Protein AF-A0AAU3VDJ4-F1 (afdb_monomer_lite)

Structure (mmCIF, N/CA/C/O backbone):
data_AF-A0AAU3VDJ4-F1
#
_entry.id   AF-A0AAU3VDJ4-F1
#
loop_
_atom_site.group_PDB
_atom_site.id
_atom_site.type_symbol
_atom_site.label_atom_id
_atom_site.label_alt_id
_atom_site.label_comp_id
_atom_site.label_asym_id
_atom_site.label_entity_id
_atom_site.label_seq_id
_atom_site.pdbx_PDB_ins_code
_atom_site.Cartn_x
_atom_site.Cartn_y
_atom_site.Cartn_z
_atom_site.occupancy
_atom_site.B_iso_or_equiv
_atom_site.auth_seq_id
_atom_site.auth_comp_id
_atom_site.auth_asym_id
_atom_site.auth_atom_id
_atom_site.pdbx_PDB_model_num
ATOM 1 N N . MET A 1 1 ? 25.095 30.442 -11.108 1.00 39.38 1 MET A N 1
ATOM 2 C CA . MET A 1 1 ? 24.445 29.362 -10.337 1.00 39.38 1 MET A CA 1
ATOM 3 C C . MET A 1 1 ? 24.368 28.162 -11.258 1.00 39.38 1 MET A C 1
ATOM 5 O O . MET A 1 1 ? 23.502 28.135 -12.118 1.00 39.38 1 MET A O 1
ATOM 9 N N . ALA A 1 2 ? 25.360 27.276 -11.182 1.00 32.19 2 ALA A N 1
ATOM 10 C CA . ALA A 1 2 ? 25.423 26.074 -12.005 1.00 32.19 2 ALA A CA 1
ATOM 11 C C . ALA A 1 2 ? 24.709 24.945 -11.253 1.00 32.19 2 ALA A C 1
ATOM 13 O O . ALA A 1 2 ? 25.010 24.707 -10.083 1.00 32.19 2 ALA A O 1
ATOM 14 N N . ALA A 1 3 ? 23.726 24.326 -11.903 1.00 37.09 3 ALA A N 1
ATOM 15 C CA . ALA A 1 3 ? 23.108 23.103 -11.423 1.00 37.09 3 ALA A CA 1
ATOM 16 C C . ALA A 1 3 ? 24.143 21.983 -11.562 1.00 37.09 3 ALA A C 1
ATOM 18 O O . ALA A 1 3 ? 24.694 21.792 -12.642 1.00 37.09 3 ALA A O 1
ATOM 19 N N . ALA A 1 4 ? 24.449 21.311 -10.455 1.00 41.06 4 ALA A N 1
ATOM 20 C CA . ALA A 1 4 ? 25.308 20.143 -10.461 1.00 41.06 4 ALA A CA 1
ATOM 21 C C . ALA A 1 4 ? 24.608 19.019 -11.235 1.00 41.06 4 ALA A C 1
ATOM 23 O O . ALA A 1 4 ? 23.540 18.550 -10.835 1.00 41.06 4 ALA A O 1
ATOM 24 N N . GLU A 1 5 ? 25.218 18.634 -12.350 1.00 39.59 5 GLU A N 1
ATOM 25 C CA . GLU A 1 5 ? 25.007 17.365 -13.033 1.00 39.59 5 GLU A CA 1
ATOM 26 C C . GLU A 1 5 ? 25.469 16.256 -12.078 1.00 39.59 5 GLU A C 1
ATOM 28 O O . GLU A 1 5 ? 26.664 16.082 -11.857 1.00 39.59 5 GLU A O 1
ATOM 33 N N . ASN A 1 6 ? 24.520 15.561 -11.446 1.00 40.34 6 ASN A N 1
ATOM 34 C CA . ASN A 1 6 ? 24.797 14.300 -10.763 1.00 40.34 6 ASN A CA 1
ATOM 35 C C . ASN A 1 6 ? 24.352 13.164 -11.687 1.00 40.34 6 ASN A C 1
ATOM 37 O O . ASN A 1 6 ? 23.161 12.936 -11.909 1.00 40.34 6 ASN A O 1
ATOM 41 N N . ASP A 1 7 ? 25.366 12.515 -12.238 1.00 45.41 7 ASP A N 1
ATOM 42 C CA . ASP A 1 7 ? 25.379 11.342 -13.103 1.00 45.41 7 ASP A CA 1
ATOM 43 C C . ASP A 1 7 ? 25.040 10.070 -12.297 1.00 45.41 7 ASP A C 1
ATOM 45 O O . ASP A 1 7 ? 25.895 9.232 -12.057 1.00 45.41 7 ASP A O 1
ATOM 49 N N . ASP A 1 8 ? 23.805 9.955 -11.795 1.00 38.25 8 ASP A N 1
ATOM 50 C CA . ASP A 1 8 ? 23.413 8.820 -10.930 1.00 38.25 8 ASP A CA 1
ATOM 51 C C . ASP A 1 8 ? 22.071 8.172 -11.295 1.00 38.25 8 ASP A C 1
ATOM 53 O O . ASP A 1 8 ? 21.536 7.387 -10.516 1.00 38.25 8 ASP A O 1
ATOM 57 N N . GLY A 1 9 ? 21.480 8.489 -12.457 1.00 40.25 9 GLY A N 1
ATOM 58 C CA . GLY A 1 9 ? 20.275 7.800 -12.963 1.00 40.25 9 GLY A CA 1
ATOM 59 C C . GLY A 1 9 ? 19.083 7.749 -11.990 1.00 40.25 9 GLY A C 1
ATOM 60 O O . GLY A 1 9 ? 18.146 6.978 -12.185 1.00 40.25 9 GLY A O 1
ATOM 61 N N . CYS A 1 10 ? 19.114 8.552 -10.926 1.00 40.88 10 CYS A N 1
ATOM 62 C CA . CYS A 1 10 ? 18.194 8.479 -9.808 1.00 40.88 10 CYS A CA 1
ATOM 63 C C . CYS A 1 10 ? 17.318 9.725 -9.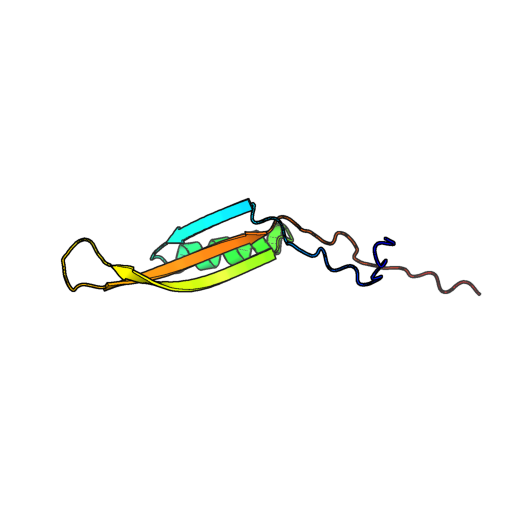868 1.00 40.88 10 CYS A C 1
ATOM 65 O O . CYS A 1 10 ? 17.681 10.800 -9.382 1.00 40.88 10 CYS A O 1
ATOM 67 N N . THR A 1 11 ? 16.176 9.599 -10.543 1.00 42.22 11 THR A N 1
ATOM 68 C CA . THR A 1 11 ? 15.184 10.668 -10.643 1.00 42.22 11 THR A CA 1
ATOM 69 C C . THR A 1 11 ? 14.826 11.148 -9.236 1.00 42.22 11 THR A C 1
ATOM 71 O O . THR A 1 11 ? 14.294 10.401 -8.419 1.00 42.22 11 THR A O 1
ATOM 74 N N . THR A 1 12 ? 15.127 12.415 -8.941 1.00 50.38 12 THR A N 1
ATOM 75 C CA . THR A 1 12 ? 15.127 13.001 -7.585 1.00 50.38 12 THR A CA 1
ATOM 76 C C . THR A 1 12 ? 13.734 13.115 -6.949 1.00 50.38 12 THR A C 1
ATOM 78 O O . THR A 1 12 ? 13.595 13.612 -5.834 1.00 50.38 12 THR A O 1
ATOM 81 N N . ASN A 1 13 ? 12.678 12.678 -7.636 1.00 47.69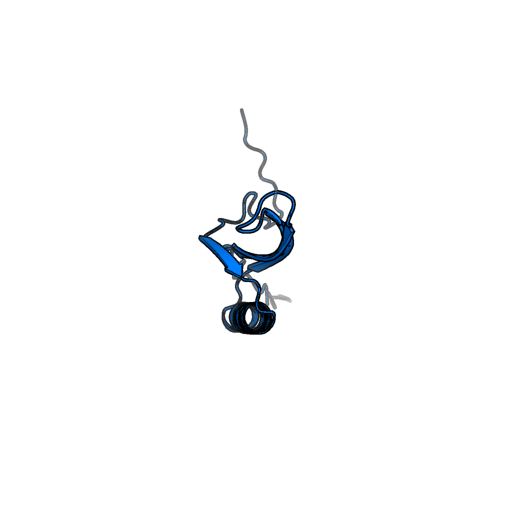 13 ASN A N 1
ATOM 82 C CA . ASN A 1 13 ? 11.335 12.619 -7.079 1.00 47.69 13 ASN A CA 1
ATOM 83 C C . ASN A 1 13 ? 10.476 11.654 -7.909 1.00 47.69 13 ASN A C 1
ATOM 85 O O . ASN A 1 13 ? 9.900 12.100 -8.906 1.00 47.69 13 ASN A O 1
ATOM 89 N N . PRO A 1 14 ? 10.394 10.357 -7.551 1.00 58.22 14 PRO A N 1
ATOM 90 C CA . PRO A 1 14 ? 9.571 9.426 -8.300 1.00 58.22 14 PRO A CA 1
ATOM 91 C C . PRO A 1 14 ? 8.135 9.948 -8.317 1.00 58.22 14 PRO A C 1
ATOM 93 O O . PRO A 1 14 ? 7.531 10.155 -7.257 1.00 58.22 14 PRO A O 1
ATOM 96 N N . ARG A 1 15 ? 7.590 10.230 -9.507 1.00 65.44 15 ARG A N 1
ATOM 97 C CA . ARG A 1 15 ? 6.231 10.782 -9.606 1.00 65.44 15 ARG A CA 1
ATOM 98 C C . ARG A 1 15 ? 5.248 9.782 -9.006 1.00 65.44 15 ARG A C 1
ATOM 100 O O . ARG A 1 15 ? 5.016 8.706 -9.551 1.00 65.44 15 ARG A O 1
ATOM 107 N N . ARG A 1 16 ? 4.676 10.144 -7.854 1.00 67.44 16 ARG A N 1
ATOM 108 C CA . ARG A 1 16 ? 3.581 9.401 -7.236 1.00 67.44 16 ARG A CA 1
ATOM 109 C C . ARG A 1 16 ? 2.350 9.549 -8.114 1.00 67.44 16 ARG A C 1
ATOM 111 O O . ARG A 1 16 ? 1.727 10.609 -8.131 1.00 67.44 16 ARG A O 1
ATOM 118 N N . THR A 1 17 ? 1.976 8.470 -8.776 1.00 71.50 17 THR A N 1
ATOM 119 C CA . THR A 1 17 ? 0.865 8.487 -9.729 1.00 71.50 17 THR A CA 1
ATOM 120 C C . THR A 1 17 ? -0.428 8.044 -9.083 1.00 71.50 17 THR A C 1
ATOM 122 O O . THR A 1 17 ? -1.496 8.578 -9.382 1.00 71.50 17 THR A O 1
ATOM 125 N N . LYS A 1 18 ? -0.353 7.085 -8.155 1.00 81.00 18 LYS A N 1
ATOM 126 C CA . LYS A 1 18 ? -1.554 6.531 -7.537 1.00 81.00 18 LYS A CA 1
ATOM 127 C C . LYS A 1 18 ? -1.350 6.202 -6.069 1.00 81.00 18 LYS A C 1
ATOM 129 O O . LYS A 1 18 ? -0.292 5.732 -5.654 1.00 81.00 18 LYS A O 1
ATOM 134 N N . LEU A 1 19 ? -2.399 6.454 -5.292 1.00 85.62 19 LEU A N 1
ATOM 135 C CA . LEU A 1 19 ? -2.549 5.986 -3.924 1.00 85.62 19 LEU A CA 1
ATOM 136 C C . LEU A 1 19 ? -3.764 5.068 -3.847 1.00 85.62 19 LEU A C 1
ATOM 138 O O . LEU A 1 19 ? -4.848 5.451 -4.280 1.00 85.62 19 LEU A O 1
ATOM 142 N N . MET A 1 20 ? -3.582 3.898 -3.249 1.00 89.94 20 MET A N 1
ATOM 143 C CA . MET A 1 20 ? -4.661 2.998 -2.866 1.00 89.94 20 MET A CA 1
ATOM 144 C C . MET A 1 20 ? -4.560 2.699 -1.372 1.00 89.94 20 MET A C 1
ATOM 146 O O . MET A 1 20 ? -3.465 2.527 -0.839 1.00 89.94 20 MET A O 1
ATOM 150 N N . LEU A 1 21 ? -5.709 2.670 -0.704 1.00 92.31 21 LEU A N 1
ATOM 151 C CA . LEU A 1 21 ? -5.827 2.291 0.696 1.00 92.31 21 LEU A CA 1
ATOM 152 C C . LEU A 1 21 ? -6.816 1.128 0.778 1.00 92.31 21 LEU A C 1
ATOM 154 O O . LEU A 1 21 ? -7.942 1.261 0.302 1.00 92.31 21 LEU A O 1
ATOM 158 N N . THR A 1 22 ? -6.396 0.007 1.349 1.00 93.38 22 THR A N 1
ATOM 159 C CA . THR A 1 22 ? -7.219 -1.208 1.462 1.00 93.38 22 THR A CA 1
ATOM 160 C C . THR A 1 22 ? -6.993 -1.885 2.809 1.00 93.38 22 THR A C 1
ATOM 162 O O . THR A 1 22 ? -5.939 -1.707 3.411 1.00 93.38 22 THR A O 1
ATOM 165 N N . GLN A 1 23 ? -7.979 -2.624 3.310 1.00 92.81 23 GLN A N 1
ATOM 166 C CA . GLN A 1 23 ? -7.800 -3.509 4.470 1.00 92.81 23 GLN A CA 1
ATOM 167 C C . GLN A 1 23 ? -7.507 -4.952 4.037 1.00 92.81 23 GLN A C 1
ATOM 169 O O . GLN A 1 23 ? -7.050 -5.754 4.845 1.00 92.81 23 GLN A O 1
ATOM 174 N N . GLU A 1 24 ? -7.716 -5.270 2.759 1.00 95.06 24 GLU A N 1
ATOM 175 C CA . GLU A 1 24 ? -7.630 -6.628 2.238 1.00 95.06 24 GLU A CA 1
ATOM 176 C C . GLU A 1 24 ? -6.205 -6.947 1.774 1.00 95.06 24 GLU A C 1
ATOM 178 O O . GLU A 1 24 ? -5.609 -6.228 0.969 1.00 95.06 24 GLU A O 1
ATOM 183 N N . MET A 1 25 ? -5.647 -8.056 2.263 1.00 91.69 25 MET A N 1
ATOM 184 C CA . MET A 1 25 ? -4.304 -8.509 1.874 1.00 91.69 25 MET A CA 1
ATOM 185 C C . MET A 1 25 ? -4.254 -9.007 0.419 1.00 91.69 25 MET A C 1
ATOM 187 O O . MET A 1 25 ? -3.209 -8.934 -0.238 1.00 91.69 25 MET A O 1
ATOM 191 N N . ASP A 1 26 ? -5.384 -9.481 -0.105 1.00 95.56 26 ASP A N 1
ATOM 192 C CA . ASP A 1 26 ? -5.500 -9.936 -1.492 1.00 95.56 26 ASP A CA 1
ATOM 193 C C . ASP A 1 26 ? -5.276 -8.777 -2.473 1.00 95.56 26 ASP A C 1
ATOM 195 O O . ASP A 1 26 ? -4.509 -8.918 -3.426 1.00 95.56 26 ASP A O 1
ATOM 199 N N . ASP A 1 27 ? -5.819 -7.592 -2.178 1.00 92.88 27 ASP A N 1
ATOM 200 C CA . ASP A 1 27 ? -5.601 -6.380 -2.977 1.00 92.88 27 ASP A CA 1
ATOM 201 C C . ASP A 1 27 ? -4.119 -5.981 -3.024 1.00 92.88 27 ASP A C 1
ATOM 203 O O . ASP A 1 27 ? -3.595 -5.594 -4.071 1.00 92.88 27 ASP A O 1
ATOM 207 N N . VAL A 1 28 ? -3.420 -6.088 -1.888 1.00 93.25 28 VAL A N 1
ATOM 208 C CA . VAL A 1 28 ? -1.976 -5.818 -1.806 1.00 93.25 28 VAL A CA 1
ATOM 209 C C . VAL A 1 28 ? -1.205 -6.810 -2.671 1.00 93.25 28 VAL A C 1
ATOM 211 O O . VAL A 1 28 ? -0.300 -6.428 -3.415 1.00 93.25 28 VAL A O 1
ATOM 214 N N . THR A 1 29 ? -1.577 -8.086 -2.598 1.00 94.62 29 THR A N 1
ATOM 215 C CA . THR A 1 29 ? -0.948 -9.163 -3.364 1.00 94.62 29 THR A CA 1
ATOM 216 C C . THR A 1 29 ? -1.128 -8.957 -4.866 1.00 94.62 29 THR A C 1
ATOM 218 O O . THR A 1 29 ? -0.159 -9.069 -5.622 1.00 94.62 29 THR A O 1
ATOM 221 N N . GLU A 1 30 ? -2.331 -8.597 -5.308 1.00 93.69 30 GLU A N 1
ATOM 222 C CA . GLU A 1 30 ? -2.613 -8.284 -6.711 1.00 93.69 30 GLU A CA 1
ATOM 223 C C . GLU A 1 30 ? -1.878 -7.022 -7.177 1.00 93.69 30 GLU A C 1
ATOM 225 O O . GLU A 1 30 ? -1.287 -7.020 -8.260 1.00 93.69 30 GLU A O 1
ATOM 230 N N . ALA A 1 31 ? -1.799 -5.981 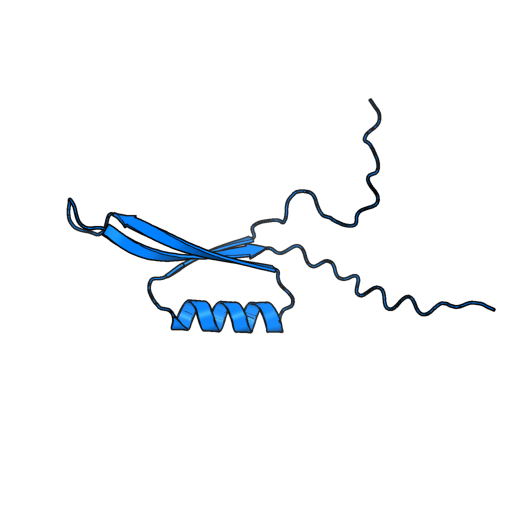-6.343 1.00 90.75 31 ALA A N 1
ATOM 231 C CA . ALA A 1 31 ? -1.013 -4.790 -6.654 1.00 90.75 31 ALA A CA 1
ATOM 232 C C . ALA A 1 31 ? 0.482 -5.111 -6.827 1.00 90.75 31 ALA A C 1
ATOM 234 O O . ALA A 1 31 ? 1.109 -4.619 -7.766 1.00 90.75 31 ALA A O 1
ATOM 235 N N . MET A 1 32 ? 1.051 -5.976 -5.978 1.00 90.81 32 MET A N 1
ATOM 236 C CA . MET A 1 32 ? 2.440 -6.434 -6.108 1.00 90.81 32 MET A CA 1
ATOM 237 C C . MET A 1 32 ? 2.674 -7.243 -7.389 1.00 90.81 32 MET A C 1
ATOM 239 O O . MET A 1 32 ? 3.677 -7.035 -8.078 1.00 90.81 32 MET A O 1
ATOM 243 N N . LYS A 1 33 ? 1.749 -8.145 -7.745 1.00 92.50 33 LYS A N 1
ATOM 244 C CA . LYS A 1 33 ? 1.818 -8.900 -9.007 1.00 92.50 33 LYS A CA 1
ATOM 245 C C . LYS A 1 33 ? 1.756 -7.969 -10.215 1.00 92.50 33 LYS A C 1
ATOM 247 O O . LYS A 1 33 ? 2.591 -8.088 -11.111 1.00 92.50 33 LYS A O 1
ATOM 252 N N . GLY A 1 34 ? 0.813 -7.027 -10.216 1.00 89.19 34 GLY A N 1
ATOM 253 C CA . GLY A 1 34 ? 0.676 -6.019 -11.263 1.00 89.19 34 GLY A CA 1
ATOM 254 C C . GLY A 1 34 ? 1.937 -5.170 -11.396 1.00 89.19 34 GLY A C 1
ATOM 255 O O . GLY A 1 34 ? 2.453 -5.011 -12.498 1.00 89.19 34 GLY A O 1
ATOM 256 N N . ALA A 1 35 ? 2.500 -4.711 -10.276 1.00 87.62 35 ALA A N 1
ATOM 257 C CA . ALA A 1 35 ? 3.729 -3.925 -10.276 1.00 87.62 35 ALA A CA 1
ATOM 258 C C . ALA A 1 35 ? 4.894 -4.657 -10.950 1.00 87.62 35 ALA A C 1
ATOM 260 O O . ALA A 1 35 ? 5.561 -4.106 -11.826 1.00 87.62 35 ALA A O 1
ATOM 261 N N . ARG A 1 36 ? 5.072 -5.939 -10.612 1.00 84.38 36 ARG A N 1
ATOM 262 C CA . ARG A 1 36 ? 6.068 -6.805 -11.249 1.00 84.38 36 ARG A CA 1
ATOM 263 C C . ARG A 1 36 ? 5.801 -7.003 -12.742 1.00 84.38 36 ARG A C 1
ATOM 265 O O . ARG A 1 36 ? 6.749 -7.033 -13.519 1.00 84.38 36 ARG A O 1
ATOM 272 N N . MET A 1 37 ? 4.540 -7.168 -13.137 1.00 87.06 37 MET A N 1
ATOM 273 C CA . MET A 1 37 ? 4.156 -7.412 -14.530 1.00 87.06 37 MET A CA 1
ATOM 274 C C . MET A 1 37 ? 4.384 -6.186 -15.422 1.00 87.06 37 MET A C 1
ATOM 276 O O . MET A 1 37 ? 4.835 -6.337 -16.553 1.00 87.06 37 MET A O 1
ATOM 280 N N . PHE A 1 38 ? 4.094 -4.987 -14.915 1.00 84.19 38 PHE A N 1
ATOM 281 C CA . PHE A 1 38 ? 4.193 -3.736 -15.673 1.00 84.19 38 PHE A CA 1
ATOM 282 C C . PHE A 1 38 ? 5.515 -2.986 -15.466 1.00 84.19 38 PHE A C 1
ATOM 284 O O . PHE A 1 38 ? 5.718 -1.945 -16.081 1.00 84.19 38 PHE A O 1
ATOM 291 N N . GLY A 1 39 ? 6.415 -3.505 -14.624 1.00 82.38 39 GLY A N 1
ATOM 292 C CA . GLY A 1 39 ? 7.715 -2.885 -14.363 1.00 82.38 39 GLY A CA 1
ATOM 293 C C . GLY A 1 39 ? 7.614 -1.538 -13.646 1.00 82.38 39 GLY A C 1
ATOM 294 O O . GLY A 1 39 ? 8.455 -0.673 -13.866 1.00 82.38 39 GLY A O 1
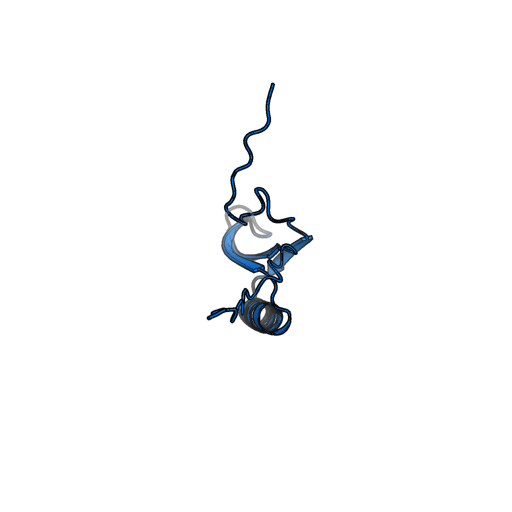ATOM 295 N N . VAL A 1 40 ? 6.588 -1.350 -12.809 1.00 83.12 40 VAL A N 1
ATOM 296 C CA . VAL A 1 40 ? 6.378 -0.105 -12.053 1.00 83.12 40 VAL A CA 1
ATOM 297 C C . VAL A 1 40 ? 6.874 -0.238 -10.618 1.00 83.12 40 VAL A C 1
ATOM 299 O O . VAL A 1 40 ? 6.788 -1.304 -10.002 1.00 83.12 40 VAL A O 1
ATOM 302 N N . GLY A 1 41 ? 7.373 0.865 -10.062 1.00 84.25 41 GLY A N 1
ATOM 303 C CA . GLY A 1 41 ? 7.761 0.930 -8.658 1.00 84.25 41 GLY A CA 1
ATOM 304 C C . GLY A 1 41 ? 6.533 1.005 -7.755 1.00 84.25 41 GLY A C 1
ATOM 305 O O . GLY A 1 41 ? 5.597 1.758 -8.028 1.00 84.25 41 GLY A O 1
ATOM 306 N N . ILE A 1 42 ? 6.542 0.268 -6.644 1.00 89.81 42 ILE A N 1
ATOM 307 C CA . ILE A 1 42 ? 5.515 0.392 -5.604 1.00 89.81 42 ILE A CA 1
ATOM 308 C C . ILE A 1 42 ? 6.129 0.492 -4.211 1.00 89.81 42 ILE A C 1
ATOM 310 O O . ILE A 1 42 ? 7.153 -0.119 -3.918 1.00 89.81 42 ILE A O 1
ATOM 314 N N . GLN A 1 43 ? 5.461 1.231 -3.331 1.00 90.19 43 GLN A N 1
ATOM 315 C CA . GLN A 1 43 ? 5.704 1.215 -1.895 1.00 90.19 43 GLN A CA 1
ATOM 316 C C . GLN A 1 43 ? 4.434 0.754 -1.192 1.00 90.19 43 GLN A C 1
ATOM 318 O O . GLN A 1 43 ? 3.372 1.349 -1.362 1.00 90.19 43 GLN A O 1
ATOM 323 N N . VAL A 1 44 ? 4.567 -0.279 -0.369 1.00 92.56 44 VAL A N 1
ATOM 324 C CA . VAL A 1 44 ? 3.492 -0.800 0.476 1.00 92.56 44 VAL A CA 1
ATOM 325 C C . VAL A 1 44 ? 3.863 -0.532 1.926 1.00 92.56 44 VAL A C 1
ATOM 327 O O . VAL A 1 44 ? 4.989 -0.806 2.341 1.00 92.56 44 VAL A O 1
ATOM 330 N N . ARG A 1 45 ? 2.931 0.009 2.707 1.00 94.56 45 ARG A N 1
ATOM 331 C CA . ARG A 1 45 ? 3.108 0.200 4.150 1.00 94.56 45 ARG A CA 1
ATOM 332 C C . ARG A 1 45 ? 1.829 -0.147 4.901 1.00 94.56 45 ARG A C 1
ATOM 334 O O . ARG A 1 45 ? 0.734 0.116 4.411 1.00 94.56 45 ARG A O 1
ATOM 341 N N . ASN A 1 46 ? 1.976 -0.704 6.096 1.00 94.50 46 ASN A N 1
ATOM 342 C CA . ASN A 1 46 ? 0.865 -0.849 7.027 1.00 94.50 46 ASN A CA 1
ATOM 343 C C . ASN A 1 46 ? 0.709 0.459 7.815 1.00 94.50 46 ASN A C 1
ATOM 345 O O . ASN A 1 46 ? 1.698 1.028 8.282 1.00 94.50 46 ASN A O 1
ATOM 349 N N . VAL A 1 47 ? -0.515 0.964 7.915 1.00 94.88 47 VAL A N 1
ATOM 350 C CA . VAL A 1 47 ? -0.855 2.180 8.654 1.00 94.88 47 VAL A CA 1
ATOM 351 C C . VAL A 1 47 ? -2.086 1.938 9.507 1.00 94.88 47 VAL A C 1
ATOM 353 O O . VAL A 1 47 ? -3.023 1.256 9.106 1.00 94.88 47 VAL A O 1
ATOM 356 N N . VAL A 1 48 ? -2.115 2.566 10.673 1.00 94.69 48 VAL A N 1
ATOM 357 C CA . VAL A 1 48 ? -3.263 2.527 11.575 1.00 94.69 48 VAL A CA 1
ATOM 358 C C . VAL A 1 48 ? -4.043 3.829 11.425 1.00 94.69 48 VAL A C 1
ATOM 360 O O . VAL A 1 48 ? -3.463 4.914 11.489 1.00 94.69 48 VAL A O 1
ATOM 363 N N . ARG A 1 49 ? -5.359 3.745 11.213 1.00 90.88 49 ARG A N 1
ATOM 364 C CA . ARG A 1 49 ? -6.242 4.915 11.072 1.00 90.88 49 ARG A CA 1
ATOM 365 C C . ARG A 1 49 ? -7.433 4.832 12.027 1.00 90.88 49 ARG A C 1
ATOM 367 O O . ARG A 1 49 ? -7.860 3.727 12.362 1.00 90.88 49 ARG A O 1
ATOM 374 N N . PRO A 1 50 ? -7.994 5.973 12.469 1.00 90.69 50 PRO A N 1
ATOM 375 C CA . PRO A 1 50 ? -9.243 5.972 13.221 1.00 90.69 50 PRO A CA 1
ATOM 376 C C . PRO A 1 50 ? -10.348 5.275 12.420 1.00 90.69 50 PRO A C 1
ATOM 378 O O . PRO A 1 50 ? -10.546 5.565 11.240 1.00 90.69 50 PRO A O 1
ATOM 381 N N . GLY A 1 51 ? -11.049 4.343 13.059 1.00 84.19 51 GLY A N 1
ATOM 382 C CA . GLY A 1 51 ? -12.217 3.685 12.488 1.00 84.19 51 GLY A CA 1
ATOM 383 C C . GLY A 1 51 ? -13.477 4.545 12.611 1.00 84.19 51 GLY A C 1
ATOM 384 O O . GLY A 1 51 ? -13.457 5.668 13.109 1.00 84.19 51 GLY A O 1
ATOM 385 N N . GLY A 1 52 ? -14.620 3.983 12.216 1.00 84.06 52 GLY A N 1
ATOM 386 C CA . GLY A 1 52 ? -15.913 4.679 12.286 1.00 84.06 52 GLY A CA 1
ATOM 387 C C . GLY A 1 52 ? -16.441 4.949 13.704 1.00 84.06 52 GLY A C 1
ATOM 388 O O . GLY A 1 52 ? -17.484 5.580 13.848 1.00 84.06 52 GLY A O 1
ATOM 389 N N . ARG A 1 53 ? -15.762 4.468 14.756 1.00 86.62 53 ARG A N 1
ATOM 390 C CA . ARG A 1 53 ? -16.148 4.674 16.160 1.00 86.62 53 ARG A CA 1
ATOM 391 C C . ARG A 1 53 ? -15.027 5.378 16.932 1.00 86.62 53 ARG A C 1
ATOM 393 O O . ARG A 1 53 ? -13.866 5.000 16.764 1.00 86.62 53 ARG A O 1
ATOM 400 N N . PRO A 1 54 ? -15.350 6.331 17.826 1.00 89.31 54 PRO A N 1
ATOM 401 C CA . PRO A 1 54 ? -14.361 6.952 18.703 1.00 89.31 54 PRO A CA 1
ATOM 402 C C . PRO A 1 54 ? -13.552 5.907 19.482 1.00 89.31 54 PRO A C 1
ATOM 404 O O . PRO A 1 54 ? -14.096 4.903 19.950 1.00 89.31 54 PRO A O 1
ATOM 407 N N . GLY A 1 55 ? -12.241 6.127 19.587 1.00 89.31 55 GLY A N 1
ATOM 408 C CA . GLY A 1 55 ? -11.317 5.240 20.302 1.00 89.31 55 GLY A CA 1
ATOM 409 C C . GLY A 1 55 ? -11.004 3.909 19.607 1.00 89.31 55 GLY A C 1
ATOM 410 O O . GLY A 1 55 ? -10.197 3.148 20.129 1.00 89.31 55 GLY A O 1
ATOM 411 N N . HIS A 1 56 ? -11.601 3.623 18.446 1.00 88.00 56 HIS A N 1
ATOM 412 C CA . HIS A 1 56 ? -11.290 2.428 17.666 1.00 88.00 56 HIS A CA 1
ATOM 413 C C . HIS A 1 56 ? -10.333 2.785 16.539 1.00 88.00 56 HIS A C 1
ATOM 415 O O . HIS A 1 56 ? -10.572 3.722 15.776 1.00 88.00 56 HIS A O 1
ATOM 421 N N . TYR A 1 57 ? -9.277 1.998 16.414 1.00 91.38 57 TYR A N 1
ATOM 422 C CA . TYR A 1 57 ? -8.310 2.103 15.337 1.00 91.38 57 TYR A CA 1
ATOM 423 C C . TYR A 1 57 ? -8.397 0.852 14.467 1.00 91.38 57 TYR A C 1
ATOM 425 O O . TYR A 1 57 ? -8.692 -0.233 14.965 1.00 91.38 57 TYR A O 1
ATOM 433 N N . GLN A 1 58 ? -8.193 1.023 13.167 1.00 92.25 58 GLN A N 1
ATOM 434 C CA . GLN A 1 58 ? -8.193 -0.054 12.185 1.00 92.25 58 GLN A CA 1
ATOM 435 C C . GLN A 1 58 ? -6.887 -0.021 11.405 1.00 92.25 58 GLN A C 1
ATOM 437 O O . GLN A 1 58 ? -6.341 1.054 11.136 1.00 92.25 58 GLN A O 1
ATOM 442 N N . GLU A 1 59 ? -6.401 -1.202 11.054 1.00 94.00 59 GLU A N 1
ATOM 443 C CA . GLU A 1 59 ? -5.222 -1.375 10.218 1.00 94.00 59 GLU A CA 1
ATOM 444 C C . GLU A 1 59 ? -5.603 -1.269 8.744 1.00 94.00 59 GLU A C 1
ATOM 446 O O . GLU A 1 59 ? -6.665 -1.717 8.317 1.00 94.00 59 GLU A O 1
ATOM 451 N N . TRP A 1 60 ? -4.723 -0.646 7.973 1.00 95.44 60 TRP A N 1
ATOM 452 C CA . TRP A 1 60 ? -4.867 -0.448 6.542 1.00 95.44 60 TRP A CA 1
ATOM 453 C C . TRP A 1 60 ? -3.520 -0.642 5.863 1.00 95.44 60 TRP A C 1
ATOM 455 O O . TRP A 1 60 ? -2.468 -0.296 6.396 1.00 95.44 60 TRP A O 1
ATOM 465 N N . TRP A 1 61 ? -3.565 -1.102 4.628 1.00 96.44 61 TRP A N 1
ATOM 466 C CA . TRP A 1 61 ? -2.450 -1.097 3.705 1.00 96.44 61 TRP A CA 1
ATOM 467 C C . TRP A 1 61 ? -2.526 0.140 2.825 1.00 96.44 61 TRP A C 1
ATOM 469 O O . TRP A 1 61 ? -3.504 0.364 2.114 1.00 96.44 61 TRP A O 1
ATOM 479 N N . GLU A 1 62 ? -1.479 0.953 2.874 1.00 95.25 62 GLU A N 1
ATOM 480 C CA . GLU A 1 62 ? -1.267 2.068 1.966 1.00 95.25 62 GLU A CA 1
ATOM 481 C C . GLU A 1 62 ? -0.309 1.626 0.858 1.00 95.25 62 GLU A C 1
ATOM 483 O O . GLU A 1 62 ? 0.844 1.276 1.115 1.00 95.25 62 GLU A O 1
ATOM 488 N N . ILE A 1 63 ? -0.806 1.647 -0.377 1.00 93.56 63 ILE A N 1
ATOM 489 C CA . ILE A 1 63 ? -0.074 1.271 -1.583 1.00 93.56 63 ILE A CA 1
ATOM 490 C C . ILE A 1 63 ? 0.135 2.531 -2.416 1.00 93.56 63 ILE A C 1
ATOM 492 O O . ILE A 1 63 ? -0.816 3.216 -2.805 1.00 93.56 63 ILE A O 1
ATOM 496 N N . VAL A 1 64 ? 1.394 2.841 -2.695 1.00 91.31 64 VAL A N 1
ATOM 497 C CA . VAL A 1 64 ? 1.817 3.975 -3.512 1.00 91.31 64 VAL A CA 1
ATOM 498 C C . VAL A 1 64 ? 2.471 3.438 -4.775 1.00 91.31 64 VAL A C 1
ATOM 500 O O . VAL A 1 64 ? 3.402 2.647 -4.677 1.00 91.31 64 VAL A O 1
ATOM 503 N N . VAL A 1 65 ? 1.993 3.869 -5.941 1.00 87.38 65 VAL A N 1
ATOM 504 C CA . VAL A 1 65 ? 2.570 3.512 -7.247 1.00 87.38 65 VAL A CA 1
ATOM 505 C C . VAL A 1 65 ? 3.369 4.693 -7.788 1.00 87.38 65 VAL A C 1
ATOM 507 O O . VAL A 1 65 ? 2.894 5.835 -7.743 1.00 87.38 65 VAL A O 1
ATOM 510 N N . PHE A 1 66 ? 4.560 4.401 -8.301 1.00 84.75 66 PHE A N 1
ATOM 511 C CA . PHE A 1 66 ? 5.481 5.356 -8.901 1.00 84.75 66 PHE A CA 1
ATOM 512 C C . PHE A 1 66 ? 5.648 5.056 -10.393 1.00 84.75 66 PHE A C 1
ATOM 514 O O . PHE A 1 66 ? 5.943 3.919 -10.759 1.00 84.75 66 PHE A O 1
ATOM 521 N N . ASP A 1 67 ? 5.480 6.080 -11.231 1.00 71.06 67 ASP A N 1
ATOM 522 C CA . ASP A 1 67 ? 5.581 5.957 -12.696 1.00 71.06 67 ASP A CA 1
ATOM 523 C C . ASP A 1 67 ? 7.012 6.084 -13.240 1.00 71.06 67 ASP A C 1
ATOM 525 O O . ASP A 1 67 ? 7.215 5.928 -14.443 1.00 71.06 67 ASP A O 1
ATOM 529 N N . ASP A 1 68 ? 8.012 6.369 -12.400 1.00 62.88 68 ASP A N 1
ATOM 530 C CA . ASP A 1 68 ? 9.401 6.424 -12.863 1.00 62.88 68 ASP A CA 1
ATOM 531 C C . ASP A 1 68 ? 9.928 5.007 -13.096 1.00 62.88 68 ASP A C 1
ATOM 533 O O . ASP A 1 68 ? 10.473 4.348 -12.211 1.00 62.88 68 ASP A O 1
ATOM 537 N N . VAL A 1 69 ? 9.732 4.538 -14.324 1.00 51.84 69 VAL A N 1
ATOM 538 C CA . VAL A 1 69 ? 10.475 3.421 -14.887 1.00 51.84 69 VAL A CA 1
ATOM 539 C C . VAL A 1 69 ? 11.844 3.967 -15.295 1.00 51.84 69 VAL A C 1
ATOM 541 O O . VAL A 1 69 ? 11.907 4.744 -16.252 1.00 51.84 69 VAL A O 1
ATOM 544 N N . PRO A 1 70 ? 12.970 3.562 -14.681 1.00 46.75 70 PRO A N 1
ATOM 545 C CA . PRO A 1 70 ? 14.207 3.568 -15.431 1.00 46.75 70 PRO A CA 1
ATOM 546 C C . PRO A 1 70 ? 14.073 2.444 -16.466 1.00 46.75 70 PRO A C 1
ATOM 548 O O . PRO A 1 70 ? 14.422 1.292 -16.213 1.00 46.75 70 PRO A O 1
ATOM 551 N N . LEU A 1 71 ? 13.532 2.757 -17.648 1.00 48.34 71 LEU A N 1
ATOM 552 C CA . LEU A 1 71 ? 13.760 1.942 -18.843 1.00 48.34 71 LEU A CA 1
ATOM 553 C C . LEU A 1 71 ? 15.202 2.173 -19.305 1.00 48.34 71 LEU A C 1
ATOM 555 O O . LEU A 1 71 ? 15.440 2.708 -20.378 1.00 48.34 71 LEU A O 1
ATOM 559 N N . SER A 1 72 ? 16.151 1.746 -18.481 1.00 39.25 72 SER A N 1
ATOM 560 C CA . SER A 1 72 ? 17.522 1.485 -18.891 1.00 39.25 72 SER A CA 1
ATOM 561 C C . SER A 1 72 ? 17.950 0.210 -18.189 1.00 39.25 72 SER A C 1
ATOM 563 O O . SER A 1 72 ? 18.656 0.207 -17.185 1.00 39.25 72 SER A O 1
ATOM 565 N N . ARG A 1 73 ? 17.482 -0.913 -18.734 1.00 44.97 73 ARG A N 1
ATOM 566 C CA . ARG A 1 73 ? 18.292 -2.121 -18.717 1.00 44.97 73 ARG A CA 1
ATOM 567 C C . ARG A 1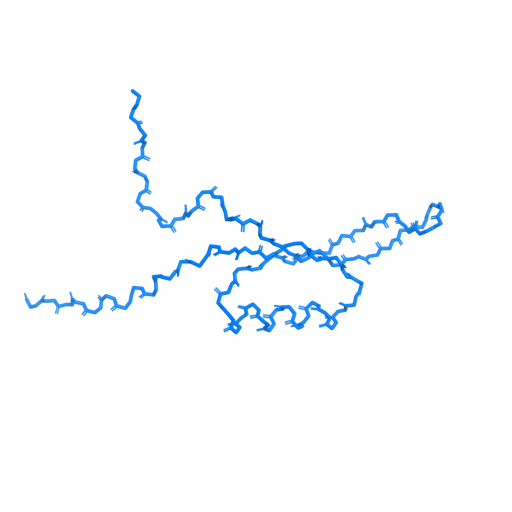 73 ? 19.455 -1.810 -19.650 1.00 44.97 73 ARG A C 1
ATOM 569 O O . ARG A 1 73 ? 19.315 -1.929 -20.863 1.00 44.97 73 ARG A O 1
ATOM 576 N N . ASP A 1 74 ? 20.540 -1.297 -19.087 1.00 44.50 74 ASP A N 1
ATOM 577 C CA . ASP A 1 74 ? 21.803 -1.154 -19.797 1.00 44.50 74 ASP A CA 1
ATOM 578 C C . ASP A 1 74 ? 22.355 -2.571 -20.031 1.00 44.50 74 ASP A C 1
ATOM 580 O O . ASP A 1 74 ? 23.209 -3.074 -19.311 1.00 44.50 74 ASP A O 1
ATOM 584 N N . ASP A 1 75 ? 21.787 -3.268 -21.018 1.00 46.28 75 ASP A N 1
ATOM 585 C CA . ASP A 1 75 ? 22.464 -4.348 -21.737 1.00 46.28 75 ASP A CA 1
ATOM 586 C C . ASP A 1 75 ? 23.417 -3.691 -22.760 1.00 46.28 75 ASP A C 1
ATOM 588 O O . ASP A 1 75 ? 23.366 -3.953 -23.962 1.00 46.28 75 ASP A O 1
ATOM 592 N N . GLY A 1 76 ? 24.283 -2.793 -22.277 1.00 38.41 76 GLY A N 1
ATOM 593 C CA . GLY A 1 76 ? 25.388 -2.186 -23.010 1.00 38.41 76 GLY A CA 1
ATOM 594 C C . GLY A 1 76 ? 26.527 -3.183 -23.198 1.00 38.41 76 GLY A C 1
ATOM 595 O O . GLY A 1 76 ? 27.654 -2.965 -22.758 1.00 38.41 76 GLY A O 1
ATOM 596 N N . LEU A 1 77 ? 26.232 -4.298 -23.868 1.00 43.81 77 LEU A N 1
ATOM 597 C CA . LEU A 1 77 ? 27.221 -5.176 -24.475 1.00 43.81 77 LEU A CA 1
ATOM 598 C C . LEU A 1 77 ? 27.869 -4.431 -25.654 1.00 43.81 77 LEU A C 1
ATOM 600 O O . LEU A 1 77 ? 27.565 -4.685 -26.814 1.00 43.81 77 LEU A O 1
ATOM 604 N N . HIS A 1 78 ? 28.779 -3.512 -25.352 1.00 39.78 78 HIS A N 1
ATOM 605 C CA . HIS A 1 78 ? 29.774 -3.020 -26.297 1.00 39.78 78 HIS A CA 1
ATOM 606 C C . HIS A 1 78 ? 31.15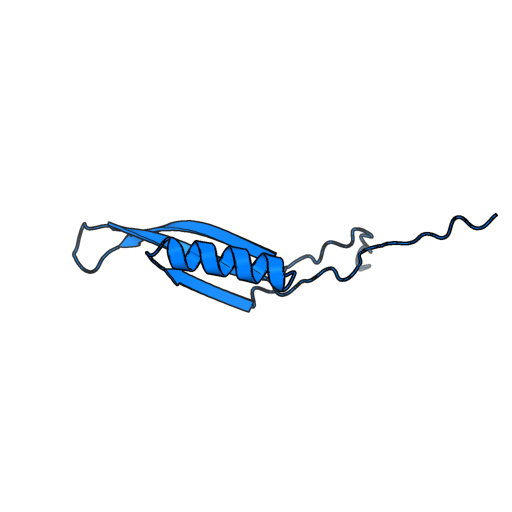3 -3.106 -25.642 1.00 39.78 78 HIS A C 1
ATOM 608 O O . HIS A 1 78 ? 31.794 -2.109 -25.330 1.00 39.78 78 HIS A O 1
ATOM 614 N N . ALA A 1 79 ? 31.625 -4.341 -25.462 1.00 42.31 79 ALA A N 1
ATOM 615 C CA . ALA A 1 79 ? 33.053 -4.605 -25.557 1.00 42.31 79 ALA A CA 1
ATOM 616 C C . ALA A 1 79 ? 33.433 -4.449 -27.036 1.00 42.31 79 ALA A C 1
ATOM 618 O O . ALA A 1 79 ? 33.318 -5.389 -27.819 1.00 42.31 79 ALA A O 1
ATOM 619 N N . THR A 1 80 ? 33.776 -3.227 -27.438 1.00 47.81 80 THR A N 1
ATOM 620 C CA . THR A 1 80 ? 34.550 -3.004 -28.658 1.00 47.81 80 THR A CA 1
ATOM 621 C C . THR A 1 80 ? 36.002 -3.369 -28.384 1.00 47.81 80 THR A C 1
ATOM 623 O O . THR A 1 80 ? 36.532 -3.041 -27.322 1.00 47.81 80 THR A O 1
ATOM 626 N N . GLU A 1 81 ? 36.558 -4.087 -29.352 1.00 43.34 81 GLU A N 1
ATOM 627 C CA . GLU A 1 81 ? 37.925 -4.604 -29.476 1.00 43.34 81 GLU A CA 1
ATOM 628 C C . GLU A 1 81 ? 39.041 -3.589 -29.185 1.00 43.34 81 GLU A C 1
ATOM 630 O O . GLU A 1 81 ? 38.851 -2.381 -29.460 1.00 43.34 81 GLU A O 1
#

Radius of gyration: 19.05 Å; chains: 1; bounding box: 54×39×50 Å

Foldseek 3Di:
DDDDPDPDLDDPDQPFDDKDKAQDVVVVVVVVVVCVVVVWDKDKDKDWDDDPDPPDIGIIIIMTIGPDRPPDPPPVPPPDD

Secondary structure (DSSP, 8-state):
-------S---SS--EEEEEEES-HHHHHHHHHHHHHHT-EEEEEEEEEE-SSTT-EEEEEEEEEE---------------

Sequence (81 aa):
MAAAENDDGCTTNPRRTKLMLTQEMDDVTEAMKGARMFGVGIQVRNVVRPGGRPGHYQEWWEIVVFDDVPLSRDDGLHATE

pLDDT: mean 73.24, std 22.26, range [32.19, 96.44]